Protein AF-A0A930FG34-F1 (afdb_monomer_lite)

Secondary structure (DSSP, 8-state):
-GGGTT-EEE--SHHHHHHTT---TTS-S---TT-EEEEEEEETTEEEEEEEEEEEEETTSSSPEEEEEEEEEEEE--SSGGGGGGG--

pLDDT: mean 87.33, std 9.52, range [54.94, 97.62]

Structure (mmCIF, N/CA/C/O backbone):
data_AF-A0A930FG34-F1
#
_entry.id   AF-A0A930FG34-F1
#
loop_
_atom_site.group_PDB
_atom_site.id
_atom_site.type_symbol
_atom_site.label_atom_id
_atom_site.label_alt_id
_atom_site.label_comp_id
_atom_site.label_asym_id
_atom_site.label_entity_id
_atom_site.label_seq_id
_atom_site.pdbx_PDB_ins_code
_atom_site.Cartn_x
_atom_site.Cartn_y
_atom_site.Cartn_z
_atom_site.occupancy
_atom_site.B_iso_or_equiv
_atom_site.auth_seq_id
_atom_site.auth_comp_id
_atom_site.auth_asym_id
_atom_site.auth_atom_id
_atom_site.pdbx_PDB_model_num
ATOM 1 N N . VAL A 1 1 ? -7.603 7.221 13.622 1.00 86.25 1 VAL A N 1
ATOM 2 C CA . VAL A 1 1 ? -7.641 6.337 12.430 1.00 86.25 1 VAL A CA 1
ATOM 3 C C . VAL A 1 1 ? -9.003 6.213 11.749 1.00 86.25 1 VAL A C 1
ATOM 5 O O . VAL A 1 1 ? -9.020 6.153 10.529 1.00 86.25 1 VAL A O 1
ATOM 8 N N . LYS A 1 2 ? -10.150 6.161 12.450 1.00 87.81 2 LYS A N 1
ATOM 9 C CA . LYS A 1 2 ? -11.478 5.989 11.805 1.00 87.81 2 LYS A CA 1
ATOM 10 C C . LYS A 1 2 ? -11.824 7.075 10.778 1.00 87.81 2 LYS A C 1
ATOM 12 O O . LYS A 1 2 ? -12.541 6.809 9.824 1.00 87.81 2 LYS A O 1
ATOM 17 N N . GLU A 1 3 ? -11.302 8.277 10.965 1.00 92.94 3 GLU A N 1
ATOM 18 C CA . GLU A 1 3 ? -11.386 9.410 10.044 1.00 92.94 3 GLU A CA 1
ATOM 19 C C . GLU A 1 3 ? -10.734 9.155 8.675 1.00 92.94 3 GLU A C 1
ATOM 21 O O . GLU A 1 3 ? -11.007 9.887 7.730 1.00 92.94 3 GLU A O 1
ATOM 26 N N . LEU A 1 4 ? -9.902 8.116 8.557 1.00 93.12 4 LEU A N 1
ATOM 27 C CA . LEU A 1 4 ? -9.279 7.710 7.300 1.00 93.12 4 LEU A CA 1
ATOM 28 C C . LEU A 1 4 ? -10.223 6.885 6.407 1.00 93.12 4 LEU A C 1
ATOM 30 O O . LEU A 1 4 ? -9.902 6.646 5.244 1.00 93.12 4 LEU A O 1
ATOM 34 N N . VAL A 1 5 ? -11.380 6.442 6.908 1.00 96.31 5 VAL A N 1
ATOM 35 C CA . VAL A 1 5 ? -12.361 5.708 6.094 1.00 96.31 5 VAL A CA 1
ATOM 36 C C . VAL A 1 5 ? -12.837 6.576 4.925 1.00 96.31 5 VAL A C 1
ATOM 38 O O . VAL A 1 5 ? -13.221 7.730 5.104 1.00 96.31 5 VAL A O 1
ATOM 41 N N . GLY A 1 6 ? -12.805 6.012 3.718 1.00 95.69 6 GLY A N 1
ATOM 42 C CA . GLY A 1 6 ? -13.116 6.697 2.463 1.00 95.69 6 GLY A CA 1
ATOM 43 C C . GLY A 1 6 ? -11.959 7.518 1.890 1.00 95.69 6 GLY A C 1
ATOM 44 O O . GLY A 1 6 ? -12.095 8.081 0.803 1.00 95.69 6 GLY A O 1
ATOM 45 N N . THR A 1 7 ? -10.816 7.594 2.580 1.00 96.50 7 THR A N 1
ATOM 46 C CA . THR A 1 7 ? -9.635 8.269 2.037 1.00 96.50 7 THR A CA 1
ATOM 47 C C . THR A 1 7 ? -8.910 7.384 1.028 1.00 96.50 7 THR A C 1
ATOM 49 O O . THR A 1 7 ? -8.974 6.152 1.051 1.00 96.50 7 THR A O 1
ATOM 52 N N . THR A 1 8 ? -8.233 8.048 0.096 1.00 96.00 8 THR A N 1
ATOM 53 C CA . THR A 1 8 ? -7.379 7.427 -0.911 1.00 96.00 8 THR A CA 1
ATOM 54 C C . THR A 1 8 ? -6.005 8.067 -0.824 1.00 96.00 8 THR A C 1
ATOM 56 O O . THR A 1 8 ? -5.903 9.294 -0.814 1.00 96.00 8 THR A O 1
ATOM 59 N N . PHE A 1 9 ? -4.966 7.241 -0.837 1.00 92.31 9 PHE A N 1
ATOM 60 C CA . PHE A 1 9 ? -3.585 7.679 -0.998 1.00 92.31 9 PHE A CA 1
ATOM 61 C C . PHE A 1 9 ? -3.022 7.090 -2.282 1.00 92.31 9 PHE A C 1
ATOM 63 O O . PHE A 1 9 ? -3.404 5.995 -2.697 1.00 92.31 9 PHE A O 1
ATOM 70 N N . SER A 1 10 ? -2.134 7.834 -2.926 1.00 92.62 10 SER A N 1
ATOM 71 C CA . SER A 1 10 ? -1.467 7.382 -4.136 1.00 92.62 10 SER A CA 1
ATOM 72 C C . SER A 1 10 ? -0.151 8.105 -4.325 1.00 92.62 10 SER A C 1
ATOM 74 O O . SER A 1 10 ? -0.049 9.289 -3.993 1.00 92.62 10 SER A O 1
ATOM 76 N N . VAL A 1 11 ? 0.792 7.421 -4.953 1.00 90.50 11 VAL A N 1
ATOM 77 C CA . VAL A 1 11 ? 2.015 8.015 -5.492 1.00 90.50 11 VAL A CA 1
ATOM 78 C C . VAL A 1 11 ? 2.066 7.760 -6.988 1.00 90.50 11 VAL A C 1
ATOM 80 O O . VAL A 1 11 ? 1.411 6.849 -7.501 1.00 90.50 11 VAL A O 1
ATOM 83 N N . LYS A 1 12 ? 2.815 8.590 -7.710 1.00 90.31 12 LYS A N 1
ATOM 84 C CA . LYS A 1 12 ? 2.942 8.437 -9.158 1.00 90.31 12 LYS A CA 1
ATOM 85 C C . LYS A 1 12 ? 4.275 7.810 -9.532 1.00 90.31 12 LYS A C 1
ATOM 87 O O . LYS A 1 12 ? 4.312 6.989 -10.440 1.00 90.31 12 LYS A O 1
ATOM 92 N N . THR A 1 13 ? 5.347 8.197 -8.853 1.00 89.31 13 THR A N 1
ATOM 93 C CA . THR A 1 13 ? 6.713 7.808 -9.210 1.00 89.31 13 THR A CA 1
ATOM 94 C C . THR A 1 13 ? 7.389 7.018 -8.095 1.00 89.31 13 THR A C 1
ATOM 96 O O . THR A 1 13 ? 6.963 7.070 -6.944 1.00 89.31 13 THR A O 1
ATOM 99 N N . ALA A 1 14 ? 8.462 6.302 -8.443 1.00 85.88 14 ALA A N 1
ATOM 100 C CA . ALA A 1 14 ? 9.321 5.635 -7.468 1.00 85.88 14 ALA A CA 1
ATOM 101 C C . ALA A 1 14 ? 9.899 6.636 -6.450 1.00 85.88 14 ALA A C 1
ATOM 103 O O . ALA A 1 14 ? 9.839 6.380 -5.257 1.00 85.88 14 ALA A O 1
ATOM 104 N N . LEU A 1 15 ? 10.333 7.819 -6.904 1.00 88.31 15 LEU A N 1
ATOM 105 C CA . LEU A 1 15 ? 10.862 8.871 -6.031 1.00 88.31 15 LEU A CA 1
ATOM 106 C C . LEU A 1 15 ? 9.835 9.334 -4.985 1.00 88.31 15 LEU A C 1
ATOM 108 O O . LEU A 1 15 ? 10.171 9.459 -3.814 1.00 88.31 15 LEU A O 1
ATOM 112 N N . ASP A 1 16 ? 8.573 9.533 -5.387 1.00 88.50 16 ASP A N 1
ATOM 113 C CA . ASP A 1 16 ? 7.502 9.899 -4.447 1.00 88.50 16 ASP A CA 1
ATOM 114 C C . ASP A 1 16 ? 7.318 8.823 -3.356 1.00 88.50 16 ASP A C 1
ATOM 116 O O . ASP A 1 16 ? 7.024 9.145 -2.205 1.00 88.50 16 ASP A O 1
ATOM 120 N N . SER A 1 17 ? 7.462 7.544 -3.726 1.00 87.62 17 SER 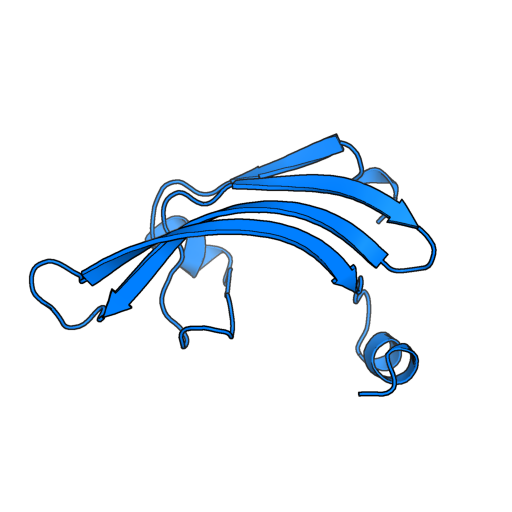A N 1
ATOM 121 C CA . SER A 1 17 ? 7.389 6.404 -2.802 1.00 87.62 17 SER A CA 1
ATOM 122 C C . SER A 1 17 ? 8.574 6.395 -1.836 1.00 87.62 17 SER A C 1
ATOM 124 O O . SER A 1 17 ? 8.377 6.189 -0.640 1.00 87.62 17 SER A O 1
ATOM 126 N N . GLU A 1 18 ? 9.788 6.641 -2.336 1.00 86.81 18 GLU A N 1
ATOM 127 C CA . GLU A 1 18 ? 11.015 6.696 -1.530 1.00 86.81 18 GLU A CA 1
ATOM 128 C C . GLU A 1 18 ? 10.975 7.844 -0.519 1.00 86.81 18 GLU A C 1
ATOM 130 O O . GLU A 1 18 ? 11.258 7.634 0.657 1.00 86.81 18 GLU A O 1
ATOM 135 N N . GLU A 1 19 ? 10.565 9.045 -0.942 1.00 87.94 19 GLU A N 1
ATOM 136 C CA . GLU A 1 19 ? 10.454 10.220 -0.064 1.00 87.94 19 GLU A CA 1
ATOM 137 C C . GLU A 1 19 ? 9.447 10.020 1.078 1.00 87.94 19 GLU A C 1
ATOM 139 O O . GLU A 1 19 ? 9.570 10.636 2.139 1.00 87.94 19 GLU A O 1
ATOM 144 N N . ARG A 1 20 ? 8.443 9.165 0.864 1.00 85.44 20 ARG A N 1
ATOM 145 C CA . ARG A 1 20 ? 7.434 8.800 1.866 1.00 85.44 20 ARG A CA 1
ATOM 146 C C . ARG A 1 20 ? 7.824 7.583 2.704 1.00 85.44 20 ARG A C 1
ATOM 148 O O . ARG A 1 20 ? 7.112 7.279 3.658 1.00 85.44 20 ARG A O 1
ATOM 155 N N . GLU A 1 21 ? 8.918 6.908 2.346 1.00 82.25 21 GLU A N 1
ATOM 156 C CA . GLU A 1 21 ? 9.322 5.603 2.884 1.00 82.25 21 GLU A CA 1
ATOM 157 C C . GLU A 1 21 ? 8.205 4.543 2.764 1.00 82.25 21 GLU A C 1
ATOM 159 O O . GLU A 1 21 ? 8.075 3.629 3.587 1.00 82.25 21 GLU A O 1
ATOM 164 N N . ASP A 1 22 ? 7.378 4.659 1.718 1.00 81.50 22 ASP A N 1
ATOM 165 C CA . ASP A 1 22 ? 6.319 3.697 1.429 1.00 81.50 22 ASP A CA 1
ATOM 166 C C . ASP A 1 22 ? 6.976 2.360 1.038 1.00 81.50 22 ASP A C 1
ATOM 168 O O . ASP A 1 22 ? 7.691 2.279 0.040 1.00 81.50 22 ASP A O 1
ATOM 172 N N . SER A 1 23 ? 6.736 1.305 1.823 1.00 72.25 23 SER A N 1
ATOM 173 C CA . SER A 1 23 ? 7.372 -0.007 1.642 1.00 72.25 23 SER A CA 1
ATOM 174 C C . SER A 1 23 ? 6.361 -1.154 1.694 1.00 72.25 23 SER A C 1
ATOM 176 O O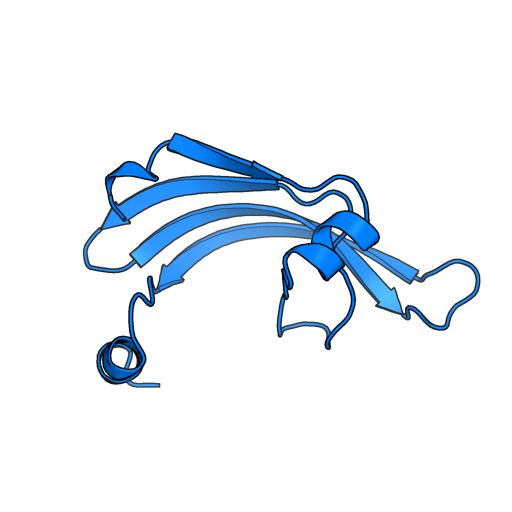 . SER A 1 23 ? 5.470 -1.204 2.545 1.00 72.25 23 SER A O 1
ATOM 178 N N . PHE A 1 24 ? 6.519 -2.115 0.780 1.00 71.50 24 PHE A N 1
ATOM 179 C CA . PHE A 1 24 ? 5.841 -3.410 0.818 1.00 71.50 24 PHE A CA 1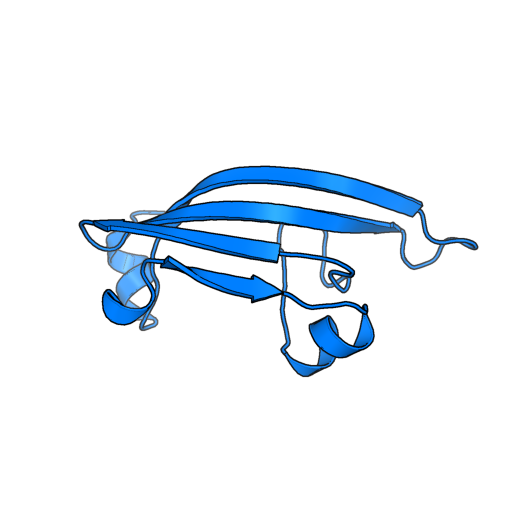
ATOM 180 C C . PHE A 1 24 ? 6.879 -4.502 1.083 1.00 71.50 24 PHE A C 1
ATOM 182 O O . PHE A 1 24 ? 7.532 -4.988 0.167 1.00 71.50 24 PHE A O 1
ATOM 189 N N . TYR A 1 25 ? 6.973 -4.957 2.335 1.00 64.50 25 TYR A N 1
ATOM 190 C CA . TYR A 1 25 ? 7.941 -5.969 2.796 1.00 64.50 25 TYR A CA 1
ATOM 191 C C . TYR A 1 25 ? 7.839 -7.357 2.126 1.00 64.50 25 TYR A C 1
ATOM 193 O O . TYR A 1 25 ? 8.538 -8.285 2.524 1.00 64.50 25 TYR A O 1
ATOM 201 N N . ILE A 1 26 ? 6.966 -7.533 1.132 1.00 62.69 26 ILE A N 1
ATOM 202 C CA . ILE A 1 26 ? 6.822 -8.786 0.385 1.00 62.69 26 ILE A CA 1
ATOM 203 C C . ILE A 1 26 ? 7.925 -8.914 -0.691 1.00 62.69 26 ILE A C 1
ATOM 205 O O . ILE A 1 26 ? 8.264 -10.037 -1.055 1.00 62.69 26 ILE A O 1
ATOM 209 N N . TYR A 1 27 ? 8.519 -7.801 -1.152 1.00 56.59 27 TYR A N 1
ATOM 210 C CA . TYR A 1 27 ? 9.384 -7.763 -2.346 1.00 56.59 27 TYR A CA 1
ATOM 211 C C . TYR A 1 27 ? 10.683 -6.952 -2.161 1.00 56.59 27 TYR A C 1
ATOM 213 O O . TYR A 1 27 ? 11.129 -6.287 -3.083 1.00 56.59 27 TYR A O 1
ATOM 221 N N . GLU A 1 28 ? 11.305 -7.029 -0.979 1.00 61.28 28 GLU A N 1
ATOM 222 C CA . GLU A 1 28 ? 12.509 -6.247 -0.618 1.00 61.28 28 GLU A CA 1
ATOM 223 C C . GLU A 1 28 ? 12.249 -4.724 -0.501 1.00 61.28 28 GLU A C 1
ATOM 225 O O . GLU A 1 28 ? 11.101 -4.285 -0.487 1.00 61.28 28 GLU A O 1
ATOM 230 N N . ASN A 1 29 ? 13.297 -3.909 -0.302 1.00 70.00 29 ASN A N 1
ATOM 231 C CA . ASN A 1 29 ? 13.195 -2.446 -0.119 1.00 70.00 29 ASN A CA 1
ATOM 232 C C . ASN A 1 29 ? 13.065 -1.688 -1.458 1.00 70.00 29 ASN A C 1
ATOM 234 O O . ASN A 1 29 ? 13.600 -0.589 -1.594 1.00 70.00 29 ASN A O 1
ATOM 238 N N . GLU A 1 30 ? 12.409 -2.281 -2.454 1.00 81.06 30 GLU A N 1
ATOM 239 C CA . GLU A 1 30 ? 12.208 -1.641 -3.755 1.00 81.06 30 GLU A CA 1
ATOM 240 C C . GLU A 1 30 ? 11.083 -0.588 -3.680 1.00 81.06 30 GLU A C 1
ATOM 242 O O . GLU A 1 30 ? 10.090 -0.788 -2.965 1.00 81.06 30 GLU A O 1
ATOM 247 N N . PRO A 1 31 ? 11.202 0.541 -4.403 1.00 81.38 31 PRO A N 1
ATOM 248 C CA . PRO A 1 31 ? 10.186 1.583 -4.388 1.00 81.38 31 PRO A CA 1
ATOM 249 C C . PRO A 1 31 ? 8.913 1.145 -5.119 1.00 81.38 31 PRO A C 1
ATOM 251 O O . PRO A 1 31 ? 8.937 0.298 -6.012 1.00 81.38 31 PRO A O 1
ATOM 254 N N . LEU A 1 32 ? 7.778 1.756 -4.758 1.00 85.62 32 LEU A N 1
ATOM 255 C CA . LEU A 1 32 ? 6.460 1.357 -5.246 1.00 85.62 32 LEU A CA 1
ATOM 256 C C . LEU A 1 32 ? 5.842 2.422 -6.170 1.00 85.62 32 LEU A C 1
ATOM 258 O O . LEU A 1 32 ? 5.084 3.284 -5.716 1.00 85.62 32 LEU A O 1
ATOM 262 N N . PRO A 1 33 ? 6.133 2.403 -7.480 1.00 87.81 33 PRO A N 1
ATOM 263 C CA . PRO A 1 33 ? 5.545 3.351 -8.415 1.00 87.81 33 PRO A CA 1
ATOM 264 C C . PRO A 1 33 ? 4.050 3.091 -8.655 1.00 87.81 33 PRO A C 1
ATOM 266 O O . PRO A 1 33 ? 3.543 1.972 -8.558 1.00 87.81 33 PRO A O 1
ATOM 269 N N . GLU A 1 34 ? 3.337 4.157 -9.029 1.00 91.94 34 GLU A N 1
ATOM 270 C CA . GLU A 1 34 ? 1.937 4.119 -9.478 1.00 91.94 34 GLU A CA 1
ATOM 271 C C . GLU A 1 34 ? 0.946 3.406 -8.537 1.00 91.94 34 GLU A C 1
ATOM 273 O O . GLU A 1 34 ? -0.088 2.907 -8.995 1.00 91.94 34 GLU A O 1
ATOM 278 N N . TYR A 1 35 ? 1.215 3.337 -7.229 1.00 91.69 35 TYR A N 1
ATOM 279 C CA . TYR A 1 35 ? 0.279 2.680 -6.320 1.00 91.69 35 TYR A CA 1
ATOM 280 C C . TYR A 1 35 ? -0.858 3.599 -5.876 1.00 91.69 35 TYR A C 1
ATOM 282 O O . TYR A 1 35 ? -0.721 4.819 -5.746 1.00 91.69 35 TYR A O 1
ATOM 290 N N . ARG A 1 36 ? -2.001 2.973 -5.599 1.00 94.44 36 ARG A N 1
ATOM 291 C CA . ARG A 1 36 ? -3.183 3.572 -4.987 1.00 94.44 36 ARG A CA 1
ATOM 292 C C . ARG A 1 36 ? -3.720 2.642 -3.910 1.00 94.44 36 ARG A C 1
ATOM 294 O O . ARG A 1 36 ? -4.042 1.489 -4.199 1.00 94.44 36 ARG A O 1
ATOM 301 N N . ILE A 1 37 ? -3.915 3.179 -2.711 1.00 93.94 37 ILE A N 1
ATOM 302 C CA . ILE A 1 37 ? -4.596 2.514 -1.600 1.00 93.94 37 ILE A CA 1
ATOM 303 C C . ILE A 1 37 ? -5.861 3.282 -1.218 1.00 93.94 37 ILE A C 1
ATOM 305 O O . ILE A 1 37 ? -5.865 4.508 -1.115 1.00 93.94 37 ILE A O 1
ATOM 309 N N . GLU A 1 38 ? -6.946 2.549 -1.014 1.00 97.31 38 GLU A N 1
ATOM 310 C CA . GLU A 1 38 ? -8.239 3.048 -0.562 1.00 97.31 38 GLU A CA 1
ATOM 311 C C . GLU A 1 38 ? -8.633 2.332 0.728 1.00 97.31 38 GLU A C 1
ATOM 313 O O . GLU A 1 38 ? -8.577 1.101 0.793 1.00 97.31 38 GLU A O 1
ATOM 318 N N . ILE A 1 39 ? -9.032 3.101 1.741 1.00 97.06 39 ILE A N 1
ATOM 319 C CA . ILE A 1 39 ? -9.479 2.573 3.033 1.00 97.06 39 ILE A CA 1
ATOM 320 C C . ILE A 1 39 ? -11.004 2.502 3.011 1.00 97.06 39 ILE A C 1
ATOM 322 O O . ILE A 1 39 ? -11.681 3.528 3.067 1.00 97.06 39 ILE A O 1
ATOM 326 N N . LEU A 1 40 ? -11.544 1.291 2.929 1.00 97.62 40 LEU A N 1
ATOM 327 C CA . LEU A 1 40 ? -12.981 1.050 2.801 1.00 97.62 40 LEU A CA 1
ATOM 328 C C . LEU A 1 40 ? -13.692 1.077 4.152 1.00 97.62 40 LEU A C 1
ATOM 330 O O . LEU A 1 40 ? -14.776 1.642 4.274 1.00 97.62 40 LEU A O 1
ATOM 334 N N . GLU A 1 41 ? -13.078 0.479 5.170 1.00 97.50 41 GLU A N 1
ATOM 335 C CA . GLU A 1 41 ? -13.657 0.361 6.506 1.00 97.50 41 GLU A CA 1
ATOM 336 C C . GLU A 1 41 ? -12.552 0.195 7.554 1.00 97.50 41 GLU A C 1
ATOM 338 O O . GLU A 1 41 ? -11.481 -0.325 7.247 1.00 97.50 41 GLU A O 1
ATOM 343 N N . ILE A 1 42 ? -12.804 0.613 8.800 1.00 95.19 42 ILE A N 1
ATOM 344 C CA . ILE A 1 42 ? -11.941 0.302 9.947 1.00 95.19 42 ILE A CA 1
ATOM 345 C C . ILE A 1 42 ? -12.796 -0.213 11.107 1.00 95.19 42 ILE A C 1
ATOM 347 O O . ILE A 1 42 ? -13.581 0.539 11.698 1.00 95.19 42 ILE A O 1
ATOM 351 N N . VAL A 1 43 ? -12.596 -1.481 11.469 1.00 92.75 43 VAL A N 1
ATOM 352 C CA . VAL A 1 43 ? -13.329 -2.198 12.524 1.00 92.75 43 VAL A CA 1
ATOM 353 C C . VAL A 1 43 ? -12.331 -2.929 13.411 1.00 92.75 43 VAL A C 1
ATOM 355 O 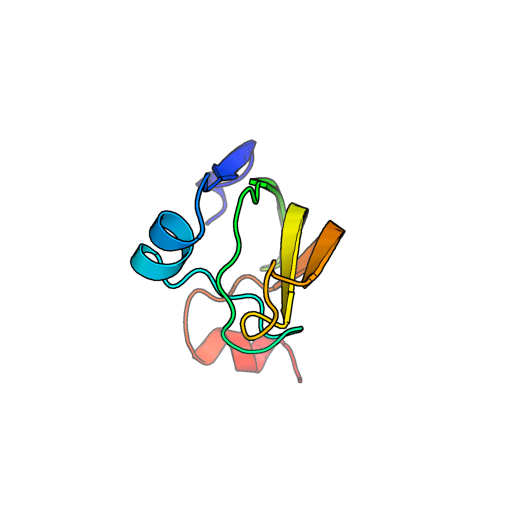O . VAL A 1 43 ? -11.435 -3.589 12.904 1.00 92.75 43 VAL A O 1
ATOM 358 N N . GLU A 1 44 ? -12.473 -2.803 14.735 1.00 86.19 44 GLU A N 1
ATOM 359 C CA . GLU A 1 44 ? -11.694 -3.583 15.718 1.00 86.19 44 GLU A CA 1
ATOM 360 C C . GLU A 1 44 ? -10.176 -3.640 15.425 1.00 86.19 44 GLU A C 1
ATOM 362 O O . GLU A 1 44 ? -9.563 -4.703 15.432 1.00 86.19 44 GLU A O 1
ATOM 367 N N . ALA A 1 45 ? -9.568 -2.478 15.153 1.00 86.69 45 ALA A N 1
ATOM 368 C CA . ALA A 1 45 ? -8.143 -2.329 14.817 1.00 86.69 45 ALA A CA 1
ATOM 369 C C . ALA A 1 45 ? -7.690 -3.042 13.526 1.00 86.69 45 ALA A C 1
ATOM 371 O O . ALA A 1 45 ? -6.501 -3.290 13.334 1.00 86.69 45 ALA A O 1
ATOM 372 N N . LYS A 1 46 ? -8.614 -3.334 12.610 1.00 91.94 46 LYS A N 1
ATOM 373 C CA . LYS A 1 46 ? -8.315 -3.777 11.247 1.00 91.94 46 LYS A CA 1
ATOM 374 C C . LYS A 1 46 ? -8.906 -2.804 10.240 1.00 91.94 46 LYS A C 1
ATOM 376 O O . LYS A 1 46 ? -10.014 -2.308 10.436 1.00 91.94 46 LYS A O 1
ATOM 381 N N . ALA A 1 47 ? -8.175 -2.550 9.165 1.00 95.00 47 ALA A N 1
ATOM 382 C CA . ALA A 1 47 ? -8.630 -1.764 8.033 1.00 95.00 47 ALA A CA 1
ATOM 383 C C . ALA A 1 47 ? -8.901 -2.687 6.845 1.00 95.00 47 ALA A C 1
ATOM 385 O O . ALA A 1 47 ? -8.034 -3.474 6.462 1.00 95.00 47 ALA A O 1
ATOM 386 N N . HIS A 1 48 ? -10.086 -2.577 6.252 1.00 97.06 48 HIS A N 1
ATOM 387 C CA . HIS A 1 48 ? -10.359 -3.148 4.940 1.00 97.06 48 HIS A CA 1
ATOM 388 C C . HIS A 1 48 ? -9.808 -2.199 3.887 1.00 97.06 48 HIS A C 1
ATOM 390 O O . HIS A 1 48 ? -10.238 -1.047 3.804 1.00 97.06 48 HIS A O 1
ATOM 396 N N . ILE A 1 49 ? -8.847 -2.672 3.102 1.00 96.50 49 ILE A N 1
ATOM 397 C CA . ILE A 1 49 ? -8.201 -1.875 2.068 1.00 96.50 49 ILE A CA 1
ATOM 398 C C . ILE A 1 49 ? -8.387 -2.491 0.688 1.00 96.50 49 ILE A C 1
ATOM 400 O O . ILE A 1 49 ? -8.421 -3.714 0.527 1.00 96.50 49 ILE A O 1
ATOM 404 N N . LYS A 1 50 ? -8.410 -1.621 -0.320 1.00 97.19 50 LYS A N 1
ATOM 405 C CA . LYS A 1 50 ? -8.083 -1.981 -1.700 1.00 97.19 50 LYS A CA 1
ATOM 406 C C . LYS A 1 50 ? -6.794 -1.288 -2.085 1.00 97.19 50 LYS A C 1
ATOM 408 O O . LYS A 1 50 ? -6.736 -0.062 -2.074 1.00 97.19 50 LYS A O 1
ATOM 413 N N . CYS A 1 51 ? -5.778 -2.061 -2.436 1.00 93.69 51 CYS A N 1
ATOM 414 C CA . CYS A 1 51 ? -4.500 -1.542 -2.901 1.00 93.69 51 CYS A CA 1
ATOM 415 C C . CYS A 1 51 ? -4.175 -2.128 -4.270 1.00 93.69 51 CYS A C 1
ATOM 417 O O . CYS A 1 51 ? -4.430 -3.300 -4.528 1.00 93.69 51 CYS A O 1
ATOM 419 N N . ASN A 1 52 ? -3.656 -1.313 -5.170 1.00 94.06 52 ASN A N 1
ATOM 420 C CA . ASN A 1 52 ? -3.162 -1.756 -6.466 1.00 94.06 52 ASN A CA 1
ATOM 421 C C . ASN A 1 52 ? -2.017 -0.849 -6.888 1.00 94.06 52 ASN A C 1
ATOM 423 O O . ASN A 1 52 ? -1.939 0.290 -6.432 1.00 94.06 52 ASN A O 1
ATOM 427 N N . GLY A 1 53 ? -1.158 -1.346 -7.759 1.00 92.44 53 GLY A N 1
ATOM 428 C CA . GLY A 1 53 ? -0.016 -0.584 -8.231 1.00 92.44 53 GLY A CA 1
ATOM 429 C C . GLY A 1 53 ? 0.930 -1.452 -9.031 1.00 92.44 53 GLY A C 1
ATOM 430 O O . GLY A 1 53 ? 0.533 -2.490 -9.574 1.00 92.44 53 GLY A O 1
ATOM 431 N N . MET A 1 54 ? 2.177 -1.012 -9.085 1.00 91.19 54 MET A N 1
ATOM 432 C CA . MET A 1 54 ? 3.255 -1.676 -9.791 1.00 91.19 54 MET A CA 1
ATOM 433 C C . MET A 1 54 ? 4.367 -2.009 -8.803 1.00 91.19 54 MET A C 1
ATOM 435 O O . MET A 1 54 ? 4.851 -1.132 -8.097 1.00 91.19 54 MET A O 1
ATOM 439 N N . LEU A 1 55 ? 4.722 -3.286 -8.733 1.00 89.38 55 LEU A N 1
ATOM 440 C CA . LEU A 1 55 ? 5.881 -3.783 -8.006 1.00 89.38 55 LEU A CA 1
ATOM 441 C C . LEU A 1 55 ? 7.086 -3.755 -8.935 1.00 89.38 55 LEU A C 1
ATOM 443 O O . LEU A 1 55 ? 6.966 -4.140 -10.099 1.00 89.38 55 LEU A O 1
ATOM 447 N N . ILE A 1 56 ? 8.237 -3.374 -8.398 1.00 87.69 56 ILE A N 1
ATOM 448 C CA . ILE A 1 56 ? 9.533 -3.619 -9.023 1.00 87.69 56 ILE A CA 1
ATOM 449 C C . ILE A 1 56 ? 10.029 -4.957 -8.471 1.00 87.69 56 ILE A C 1
ATOM 451 O O . ILE A 1 56 ? 10.246 -5.097 -7.272 1.00 87.69 56 ILE A O 1
ATOM 455 N N . LEU A 1 57 ? 10.123 -5.965 -9.337 1.00 86.06 57 LEU A N 1
ATOM 456 C CA . LEU A 1 57 ? 10.597 -7.308 -8.985 1.00 86.06 57 LEU A CA 1
ATOM 457 C C . LEU A 1 57 ? 12.122 -7.430 -9.096 1.00 86.06 57 LEU A C 1
ATOM 459 O O . LEU A 1 57 ? 12.719 -8.263 -8.421 1.00 86.06 57 LEU A O 1
ATOM 463 N N . ASP A 1 58 ? 12.728 -6.639 -9.984 1.00 87.12 58 ASP A N 1
ATOM 464 C CA . ASP A 1 58 ? 14.177 -6.540 -10.165 1.00 87.12 58 ASP A CA 1
ATOM 465 C C . ASP A 1 58 ? 14.536 -5.108 -10.587 1.00 87.12 58 ASP A C 1
ATOM 467 O O . ASP A 1 58 ? 14.391 -4.738 -11.761 1.00 87.12 58 ASP A O 1
ATOM 471 N N . GLY A 1 59 ? 14.983 -4.301 -9.618 1.00 86.44 59 GLY A N 1
ATOM 472 C CA . GLY A 1 59 ? 15.451 -2.931 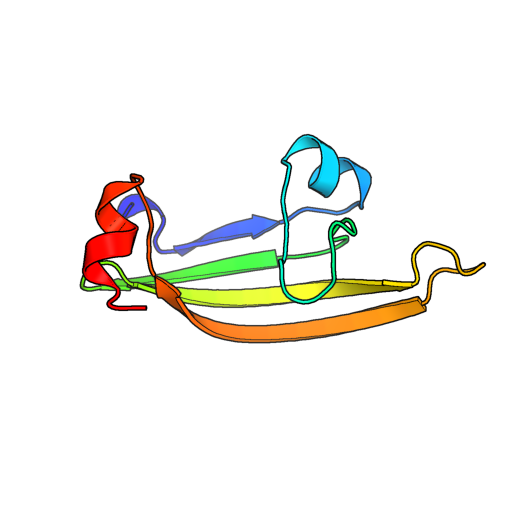-9.837 1.00 86.44 59 GLY A CA 1
ATOM 473 C C . GLY A 1 59 ? 16.848 -2.838 -10.467 1.00 86.44 59 GLY A C 1
ATOM 474 O O . GLY A 1 59 ? 17.265 -1.752 -10.878 1.00 86.44 59 GLY A O 1
ATOM 475 N N . TYR A 1 60 ? 17.575 -3.958 -10.585 1.00 88.38 60 TYR A N 1
ATOM 476 C CA . TYR A 1 60 ? 18.902 -4.021 -11.210 1.00 88.38 60 TYR A CA 1
ATOM 477 C C . TYR A 1 60 ? 18.850 -4.340 -12.710 1.00 88.38 60 TYR A C 1
ATOM 479 O O . TYR A 1 60 ? 19.854 -4.171 -13.408 1.00 88.38 60 TYR A O 1
ATOM 487 N N . ALA A 1 61 ? 17.708 -4.809 -13.216 1.00 90.88 61 ALA A N 1
ATOM 488 C CA . ALA A 1 61 ? 17.506 -5.070 -14.635 1.00 90.88 61 ALA A CA 1
ATOM 489 C C . ALA A 1 61 ? 17.385 -3.772 -15.460 1.00 90.88 61 ALA A C 1
ATOM 491 O O . ALA A 1 61 ? 16.882 -2.752 -14.993 1.00 90.88 61 ALA A O 1
ATOM 492 N N . GLU A 1 62 ? 17.802 -3.825 -16.729 1.00 91.94 62 GLU A N 1
ATOM 493 C CA . GLU A 1 62 ? 17.614 -2.741 -17.700 1.00 91.94 62 GLU A CA 1
ATOM 494 C C . GLU A 1 62 ? 16.781 -3.232 -18.905 1.00 91.94 62 GLU A C 1
ATOM 496 O O . GLU A 1 62 ? 17.306 -3.969 -19.749 1.00 91.94 62 GLU A O 1
ATOM 501 N N . PRO A 1 63 ? 15.501 -2.822 -19.047 1.00 90.69 63 PRO A N 1
ATOM 502 C CA . PRO A 1 63 ? 14.698 -2.054 -18.084 1.00 90.69 63 PRO A CA 1
ATOM 503 C C . PRO A 1 63 ? 14.327 -2.885 -16.843 1.00 90.69 63 PRO A C 1
ATOM 505 O O . PRO A 1 63 ? 14.456 -4.110 -16.864 1.00 90.69 63 PRO A O 1
ATOM 508 N N . TRP A 1 64 ? 13.827 -2.217 -15.798 1.00 91.38 64 TRP A N 1
ATOM 509 C CA . TRP A 1 64 ? 13.301 -2.871 -14.598 1.00 91.38 64 TRP A CA 1
ATOM 510 C C . TRP A 1 64 ? 12.284 -3.959 -14.942 1.00 91.38 64 TRP A C 1
ATOM 512 O O . TRP A 1 64 ? 11.498 -3.826 -15.888 1.00 91.38 64 TRP A O 1
ATOM 522 N N . ILE A 1 65 ? 12.289 -5.035 -14.155 1.00 90.88 65 ILE A N 1
ATOM 523 C CA . ILE A 1 65 ? 11.240 -6.054 -14.232 1.00 90.88 65 ILE A CA 1
ATOM 524 C C . ILE A 1 65 ? 10.122 -5.635 -13.288 1.00 90.88 65 ILE A C 1
ATOM 526 O O . ILE A 1 65 ? 10.333 -5.498 -12.086 1.00 90.88 65 ILE A O 1
ATOM 530 N N . GLU A 1 66 ? 8.926 -5.455 -13.839 1.00 91.19 66 GLU A N 1
ATOM 531 C CA . GLU A 1 66 ? 7.774 -4.903 -13.131 1.00 91.19 66 GLU A CA 1
ATOM 532 C C . GLU A 1 66 ? 6.573 -5.857 -13.195 1.00 91.19 66 GLU A C 1
ATOM 534 O O . GLU A 1 66 ? 6.355 -6.542 -14.199 1.00 91.19 66 GLU A O 1
ATOM 539 N N . GLU A 1 67 ? 5.746 -5.867 -12.147 1.00 91.69 67 GLU A N 1
ATOM 540 C CA . GLU A 1 67 ? 4.487 -6.618 -12.118 1.00 91.69 67 GLU A CA 1
ATOM 541 C C . GLU A 1 67 ? 3.358 -5.798 -11.488 1.00 91.69 67 GLU A C 1
ATOM 543 O O . GLU A 1 67 ? 3.531 -5.110 -10.483 1.00 91.69 67 GLU A O 1
ATOM 548 N N . ARG A 1 68 ? 2.157 -5.873 -12.073 1.00 92.94 68 ARG A N 1
ATOM 549 C CA . ARG A 1 68 ? 0.973 -5.240 -11.483 1.00 92.94 68 ARG A CA 1
ATOM 550 C C . ARG A 1 68 ? 0.402 -6.116 -10.384 1.00 92.94 68 ARG A C 1
ATOM 552 O O . ARG A 1 68 ? 0.152 -7.298 -10.600 1.00 92.94 68 ARG A O 1
ATOM 559 N N . PHE A 1 69 ? 0.082 -5.501 -9.253 1.00 90.31 69 PHE A N 1
ATOM 560 C CA . PHE A 1 69 ? -0.563 -6.186 -8.141 1.00 90.31 69 PHE A CA 1
ATOM 561 C C . PHE A 1 69 ? -1.928 -5.584 -7.820 1.00 90.31 69 PHE A C 1
ATOM 563 O O . PHE A 1 69 ? -2.210 -4.412 -8.089 1.00 90.31 69 PHE A O 1
ATOM 570 N N . GLN A 1 70 ? -2.767 -6.407 -7.198 1.00 94.31 70 GLN A N 1
ATOM 571 C CA . GLN A 1 70 ? -4.037 -5.993 -6.629 1.00 94.31 70 GLN A CA 1
ATOM 572 C C . GLN A 1 70 ? -4.291 -6.765 -5.336 1.00 94.31 70 GLN A C 1
ATOM 574 O O . GLN A 1 70 ? -4.193 -7.988 -5.293 1.00 94.31 70 GLN A O 1
ATOM 579 N N . ILE A 1 71 ? -4.636 -6.032 -4.287 1.00 92.62 71 ILE A N 1
ATOM 580 C CA . ILE A 1 71 ? -4.937 -6.536 -2.954 1.00 92.62 71 ILE A CA 1
ATOM 581 C C . ILE A 1 71 ? -6.305 -5.998 -2.553 1.00 92.62 71 ILE A C 1
ATOM 583 O O . ILE A 1 71 ? -6.577 -4.802 -2.655 1.00 92.62 71 ILE A O 1
ATOM 587 N N . ASP A 1 72 ? -7.148 -6.896 -2.069 1.00 96.69 72 ASP A N 1
ATOM 588 C CA . ASP A 1 72 ? -8.403 -6.598 -1.391 1.00 96.69 72 ASP A CA 1
ATOM 589 C C . ASP A 1 72 ? -8.368 -7.399 -0.087 1.00 96.69 72 ASP A C 1
ATOM 591 O O . ASP A 1 72 ? -8.459 -8.629 -0.109 1.00 96.69 72 ASP A O 1
ATOM 595 N N . SER A 1 73 ? -8.047 -6.732 1.025 1.00 94.75 73 SER A N 1
ATOM 596 C CA . SER A 1 73 ? -7.671 -7.434 2.255 1.00 94.75 73 SER A CA 1
ATOM 597 C C . SER A 1 73 ? -7.937 -6.627 3.518 1.00 94.75 73 SER A C 1
ATOM 599 O O . SER A 1 73 ? -7.995 -5.397 3.503 1.00 94.75 73 SER A O 1
ATOM 601 N N . TRP A 1 74 ? -8.055 -7.349 4.628 1.00 94.88 74 TRP A N 1
ATOM 602 C CA . TRP A 1 74 ? -8.065 -6.793 5.971 1.00 94.88 74 TRP A CA 1
ATOM 603 C C . TRP A 1 74 ? -6.647 -6.792 6.530 1.00 94.88 74 TRP A C 1
ATOM 605 O O . TRP A 1 74 ? -6.054 -7.855 6.719 1.00 94.88 74 TRP A O 1
ATOM 615 N N . ILE A 1 75 ? -6.125 -5.606 6.830 1.00 91.06 75 ILE A N 1
ATOM 616 C CA . ILE A 1 75 ? -4.804 -5.430 7.437 1.00 91.06 75 ILE A CA 1
ATOM 617 C C . ILE A 1 75 ? -4.939 -4.902 8.866 1.00 91.06 75 ILE A C 1
ATOM 619 O O . ILE A 1 75 ? -5.889 -4.172 9.159 1.00 91.06 75 ILE A O 1
ATOM 623 N N . PRO A 1 76 ? -4.028 -5.260 9.780 1.00 91.19 76 PRO A N 1
ATOM 624 C CA . PRO A 1 76 ? -4.018 -4.661 11.103 1.00 91.19 76 PRO A CA 1
ATOM 625 C C . PRO A 1 76 ? -3.654 -3.176 11.035 1.00 91.19 76 PRO A C 1
ATOM 627 O O . PRO A 1 76 ? -2.833 -2.755 10.223 1.00 91.19 76 PRO A O 1
ATOM 630 N N . VAL A 1 77 ? -4.252 -2.387 11.921 1.00 90.06 77 VAL A N 1
ATOM 631 C CA . VAL A 1 77 ? -3.900 -0.985 12.142 1.00 90.06 77 VAL A CA 1
ATOM 632 C C . VAL A 1 77 ? -2.940 -0.926 13.324 1.00 90.06 77 VAL A C 1
ATOM 634 O O . VAL A 1 77 ? -3.310 -1.280 14.443 1.00 90.06 77 VAL A O 1
ATOM 637 N N . ILE A 1 78 ? -1.709 -0.491 13.061 1.00 88.31 78 ILE A N 1
ATOM 638 C CA . ILE A 1 78 ? -0.659 -0.311 14.066 1.00 88.31 78 ILE A CA 1
ATOM 639 C C . ILE A 1 78 ? -0.487 1.190 14.306 1.00 88.31 78 ILE A C 1
ATOM 641 O O . ILE A 1 78 ? -0.025 1.907 13.421 1.00 88.31 78 ILE A O 1
ATOM 645 N N . GLU A 1 79 ? -0.860 1.674 15.489 1.00 86.12 79 GLU A N 1
ATOM 646 C CA . GLU A 1 79 ? -0.677 3.076 15.903 1.00 86.12 79 GLU A CA 1
ATOM 647 C C . GLU A 1 79 ? 0.520 3.222 16.860 1.00 86.12 79 GLU A C 1
ATOM 649 O O . GLU A 1 79 ? 1.067 4.311 17.038 1.00 86.12 79 GLU A O 1
ATOM 654 N N . SER A 1 80 ? 0.950 2.118 17.477 1.00 88.69 80 SER A N 1
ATOM 655 C CA . SER A 1 80 ? 2.102 2.049 18.373 1.00 88.69 80 SER A CA 1
ATOM 656 C C . SER A 1 80 ? 2.763 0.668 18.360 1.00 88.69 80 SER A C 1
ATOM 658 O O . SER A 1 80 ? 2.155 -0.328 17.977 1.00 88.69 80 SER A O 1
ATO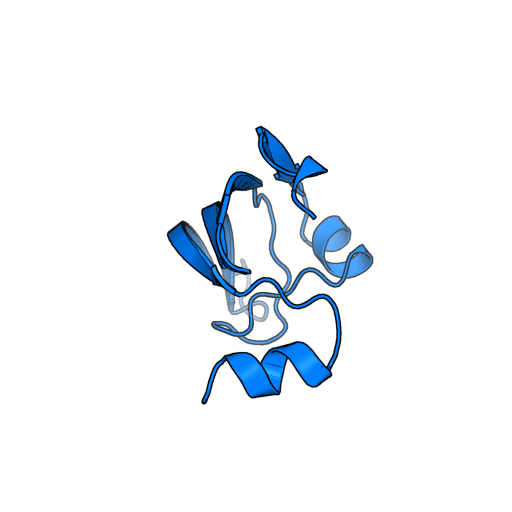M 660 N N . VAL A 1 81 ? 3.993 0.582 18.877 1.00 85.25 81 VAL A N 1
ATOM 661 C CA . VAL A 1 81 ? 4.725 -0.693 19.003 1.00 85.25 81 VAL A CA 1
ATOM 662 C C . VAL A 1 81 ? 3.964 -1.760 19.809 1.00 85.25 81 VAL A C 1
ATOM 664 O O . VAL A 1 81 ? 4.103 -2.943 19.536 1.00 85.25 81 VAL A O 1
ATOM 667 N N . HIS A 1 82 ? 3.109 -1.358 20.753 1.00 84.94 82 HIS A N 1
ATOM 668 C CA . HIS A 1 82 ? 2.331 -2.283 21.586 1.00 84.94 82 HIS A CA 1
ATOM 669 C C . HIS A 1 82 ? 1.140 -2.903 20.844 1.00 84.94 82 HIS A C 1
ATOM 671 O O . HIS A 1 82 ? 0.539 -3.861 21.325 1.00 84.94 82 HIS A O 1
ATOM 677 N N . ASP A 1 83 ? 0.754 -2.364 19.683 1.00 84.31 83 ASP A N 1
ATOM 678 C CA . ASP A 1 83 ? -0.339 -2.945 18.900 1.00 84.31 83 ASP A CA 1
ATOM 679 C C . ASP A 1 83 ? 0.063 -4.280 18.267 1.00 84.31 83 ASP A C 1
ATOM 681 O O . ASP A 1 83 ? -0.802 -5.123 18.036 1.00 84.31 83 ASP A O 1
ATOM 685 N N . TRP A 1 84 ? 1.366 -4.520 18.084 1.00 81.56 84 TRP A N 1
ATOM 686 C CA . TRP A 1 84 ? 1.891 -5.812 17.643 1.00 81.56 84 TRP A CA 1
ATOM 687 C C . TRP A 1 84 ? 1.548 -6.945 18.616 1.00 81.56 84 TRP A C 1
ATOM 689 O O . TRP A 1 84 ? 1.180 -8.032 18.173 1.00 81.56 84 TRP A O 1
ATOM 699 N N . ASP A 1 85 ? 1.541 -6.677 19.926 1.00 81.12 85 ASP A N 1
ATOM 700 C CA . ASP A 1 85 ? 1.194 -7.670 20.953 1.00 81.12 85 ASP A CA 1
ATOM 701 C C . ASP A 1 85 ? -0.256 -8.168 20.809 1.00 81.12 85 ASP A C 1
ATOM 703 O O . ASP A 1 85 ? -0.584 -9.298 21.177 1.00 81.12 85 ASP A O 1
ATOM 707 N N . LYS A 1 86 ? -1.144 -7.342 20.236 1.00 74.25 86 LYS A N 1
ATOM 708 C CA . LYS A 1 86 ? -2.560 -7.683 20.012 1.00 74.25 86 LYS A CA 1
ATOM 709 C C . LYS A 1 86 ? -2.751 -8.658 18.850 1.00 74.25 86 LYS A C 1
ATOM 711 O O . LYS A 1 86 ? -3.808 -9.279 18.753 1.00 74.25 86 LYS A O 1
ATOM 716 N N . LEU A 1 87 ? -1.760 -8.785 17.966 1.00 71.06 87 LEU A N 1
ATOM 717 C CA . LEU A 1 87 ? -1.864 -9.578 16.740 1.00 71.06 87 LEU A CA 1
ATOM 718 C C . LEU A 1 87 ? -1.434 -11.035 16.899 1.00 71.06 87 LEU A C 1
ATOM 720 O O . LEU A 1 87 ? -1.699 -11.815 15.991 1.00 71.06 87 LEU A O 1
ATOM 724 N N . SER A 1 88 ? -0.869 -11.418 18.053 1.00 59.41 88 SER A N 1
ATOM 725 C CA . SER A 1 88 ? -0.482 -12.808 18.361 1.00 59.41 88 SER A CA 1
ATOM 726 C C . SER A 1 88 ? 0.298 -13.492 17.222 1.00 59.41 88 SER A C 1
ATOM 728 O O . SER A 1 88 ? -0.006 -14.637 16.879 1.00 59.41 88 SER A O 1
ATOM 730 N N . LEU A 1 89 ? 1.235 -12.770 16.596 1.00 54.94 89 LEU A N 1
ATOM 731 C CA . LEU A 1 89 ? 2.135 -13.309 15.568 1.00 54.94 89 LEU A CA 1
ATOM 732 C C . LEU A 1 89 ? 3.302 -14.074 16.200 1.00 54.94 89 LEU A C 1
ATOM 734 O O . LEU A 1 89 ? 3.820 -13.601 17.237 1.00 54.94 89 LEU A O 1
#

Radius of gyration: 14.43 Å; chains: 1; bounding box: 33×24×40 Å

Foldseek 3Di:
DQVLAFPKDWAADQVSQVVVQPDDPPQPSGGWHGKMKHFHGADPQKTFIWIWGKDFNAVPDVVTDIDIDIDGDIDGHDPDPCSVVVVVD

Sequence (89 aa):
VKELVGTTFSVKTALDSEEREDSFYIYENEPLPEYRIEILEIVEAKAHIKCNGMLILDGYAEPWIEERFQIDSWIPVIESVHDWDKLSL